Protein AF-A0A382V4A5-F1 (afdb_monomer_lite)

Sequence (174 aa):
MKKNKMKVIKFFLFTGILLASCNLYADTFKEEKKYILSVKLPLISKISVMQISTKLSNTDNEKYELNFNVKTLNLIDYISSVNGDGYVSGSINNNIYIPDIYKYDYVRKSKKKSVSLKYLNGKIIEEKFTPEFDKNKLTPILNKQKDNTIDPATLFLRLVDLSRINQCTESIKI

Secondary structure (DSSP, 8-state):
-HHHHHHHHHHHHHHHHHHHT------EEEEEEEEEEEEEETTEEEEEEEEEEEEEEEETTTEEEEEEEEEE-TTTHHHH-EEEEEEEEEEEETTEEEEEEEEEEEEETTEEEEEEEEEETTEEEEEEEESPP-GGGSPPPPGGGSBT---HHHHHHHHH-HHHHTT-------

pLDDT: mean 81.04, std 16.25, range [40.44, 98.44]

Foldseek 3Di:
DPPVVVVVVVVVVVVVVVVVPPPVDWDKDKDKDKDFDWDDDPPDPTGTFKMKIWIWMDTNQFKIKIKMWIFTDDPCCVPWTKTWIKMWMDTADPNAGDTAWIKIWIAIPNDTKIWIFGDDQQFTPDIDIVVDDPVVPDDDDDRVNRHNDDDPVSVVVCVPPVVNCVVVPDDDDD

Organism: NCBI:txid408172

Structure (mmCIF, N/CA/C/O backbone):
data_AF-A0A382V4A5-F1
#
_entry.id   AF-A0A382V4A5-F1
#
loop_
_atom_site.group_PDB
_atom_site.id
_atom_site.type_symbol
_atom_site.label_atom_id
_atom_site.label_alt_id
_atom_site.label_comp_id
_atom_site.label_asym_id
_atom_site.label_entity_id
_atom_site.label_seq_id
_atom_site.pdbx_PDB_ins_code
_atom_site.Cartn_x
_atom_site.Cartn_y
_atom_site.Cartn_z
_atom_site.occupancy
_atom_site.B_iso_or_equiv
_atom_site.auth_seq_id
_atom_site.auth_comp_id
_atom_site.auth_asym_id
_atom_site.auth_atom_id
_atom_site.pdbx_PDB_model_num
ATOM 1 N N . MET A 1 1 ? 35.331 23.358 -58.534 1.00 53.22 1 MET A N 1
ATOM 2 C CA . MET A 1 1 ? 35.207 22.471 -57.345 1.00 53.22 1 MET A CA 1
ATOM 3 C C . MET A 1 1 ? 34.547 23.076 -56.087 1.00 53.22 1 MET A C 1
ATOM 5 O O . MET A 1 1 ? 34.256 22.313 -55.176 1.00 53.22 1 MET A O 1
ATOM 9 N N . LYS A 1 2 ? 34.244 24.388 -55.983 1.00 51.50 2 LYS A N 1
ATOM 10 C CA . LYS A 1 2 ? 33.668 24.988 -54.748 1.00 51.50 2 LYS A CA 1
ATOM 11 C C . LYS A 1 2 ? 32.147 24.799 -54.542 1.00 51.50 2 LYS A C 1
ATOM 13 O O . LYS A 1 2 ? 31.703 24.741 -53.401 1.00 51.50 2 LYS A O 1
ATOM 18 N N . LYS A 1 3 ? 31.344 24.658 -55.608 1.00 49.19 3 LYS A N 1
ATOM 19 C CA . LYS A 1 3 ? 29.864 24.592 -55.512 1.00 49.19 3 LYS A CA 1
ATOM 20 C C . LYS A 1 3 ? 29.316 23.320 -54.838 1.00 49.19 3 LYS A C 1
ATOM 22 O O . LYS A 1 3 ? 28.285 23.404 -54.177 1.00 49.19 3 LYS A O 1
ATOM 27 N N . ASN A 1 4 ? 30.003 22.176 -54.942 1.00 55.16 4 ASN A N 1
ATOM 28 C CA . ASN A 1 4 ? 29.536 20.922 -54.327 1.00 55.16 4 ASN A CA 1
ATOM 29 C C . ASN A 1 4 ? 29.729 20.887 -52.804 1.00 55.16 4 ASN A C 1
ATOM 31 O O . ASN A 1 4 ? 28.840 20.412 -52.106 1.00 55.16 4 ASN A O 1
ATOM 35 N N . LYS A 1 5 ? 30.812 21.469 -52.263 1.00 53.19 5 LYS A N 1
ATOM 36 C CA . LYS A 1 5 ? 31.031 21.528 -50.803 1.00 53.19 5 LYS A CA 1
ATOM 37 C C . LYS A 1 5 ? 29.926 22.305 -50.076 1.00 53.19 5 LYS A C 1
ATOM 39 O O . LYS A 1 5 ? 29.491 21.894 -49.009 1.00 53.19 5 LYS A O 1
ATOM 44 N N . MET A 1 6 ? 29.416 23.380 -50.680 1.00 54.97 6 MET A N 1
ATOM 45 C CA . MET A 1 6 ? 28.371 24.214 -50.074 1.00 54.97 6 MET A CA 1
ATOM 46 C C . MET A 1 6 ? 26.993 23.525 -50.036 1.00 54.97 6 MET A C 1
ATOM 48 O O . MET A 1 6 ? 26.217 23.772 -49.118 1.00 54.97 6 MET A O 1
ATOM 52 N N . LYS A 1 7 ? 26.695 22.633 -50.995 1.00 52.38 7 LYS A N 1
ATOM 53 C CA . LYS A 1 7 ? 25.473 21.806 -50.978 1.00 52.38 7 LYS A CA 1
ATOM 54 C C . LYS A 1 7 ? 25.533 20.717 -49.904 1.00 52.38 7 LYS A C 1
ATOM 56 O O . LYS A 1 7 ? 24.548 20.516 -49.206 1.00 52.38 7 LYS A O 1
ATOM 61 N N . VAL A 1 8 ? 26.692 20.076 -49.736 1.00 58.69 8 VAL A N 1
ATOM 62 C CA . VAL A 1 8 ? 26.910 19.043 -48.707 1.00 58.69 8 VAL A CA 1
ATOM 63 C C . VAL A 1 8 ? 26.786 19.639 -47.301 1.00 58.69 8 VAL A C 1
ATOM 65 O O . VAL A 1 8 ? 26.076 19.090 -46.469 1.00 58.69 8 VAL A O 1
ATOM 68 N N . ILE A 1 9 ? 27.379 20.813 -47.056 1.00 59.50 9 ILE A N 1
ATOM 69 C CA . ILE A 1 9 ? 27.280 21.505 -45.758 1.00 59.50 9 ILE A CA 1
ATOM 70 C C . ILE A 1 9 ? 25.829 21.897 -45.432 1.00 59.50 9 ILE A C 1
ATOM 72 O O . ILE A 1 9 ? 25.390 21.717 -44.300 1.00 59.50 9 ILE A O 1
ATOM 76 N N . LYS A 1 10 ? 25.058 22.382 -46.418 1.00 56.03 10 LYS A N 1
ATOM 77 C CA . LYS A 1 10 ? 23.631 22.695 -46.223 1.00 56.03 10 LYS A CA 1
ATOM 78 C C . LYS A 1 10 ? 22.791 21.451 -45.920 1.00 56.03 10 LYS A C 1
ATOM 80 O O . LYS A 1 10 ? 21.892 21.535 -45.094 1.00 56.03 10 LYS A O 1
ATOM 85 N N . PHE A 1 11 ? 23.097 20.318 -46.554 1.00 59.16 11 PHE A N 1
ATOM 86 C CA . PHE A 1 11 ? 22.422 19.046 -46.290 1.00 59.16 11 PHE A CA 1
ATOM 87 C C . PHE A 1 11 ? 22.673 18.562 -44.854 1.00 59.16 11 PHE A C 1
ATOM 89 O O . PHE A 1 11 ? 21.716 18.262 -44.149 1.00 59.16 11 PHE A O 1
ATOM 96 N N . PHE A 1 12 ? 23.927 18.603 -44.386 1.00 59.91 12 PHE A N 1
ATOM 97 C CA . PHE A 1 12 ? 24.276 18.234 -43.007 1.00 59.91 12 PHE A CA 1
ATOM 98 C C . PHE A 1 12 ? 23.653 19.160 -41.951 1.00 59.91 12 PHE A C 1
ATOM 100 O O . PHE A 1 12 ? 23.213 18.683 -40.905 1.00 59.91 12 PHE A O 1
ATOM 107 N N . LEU A 1 13 ? 23.563 20.469 -42.225 1.00 58.88 13 LEU A N 1
ATOM 108 C CA . LEU A 1 13 ? 22.874 21.411 -41.334 1.00 58.88 13 LEU A CA 1
ATOM 109 C C . LEU A 1 13 ? 21.372 21.105 -41.234 1.00 58.88 13 LEU A C 1
ATOM 111 O O . LEU A 1 13 ? 20.805 21.159 -40.148 1.00 58.88 13 LEU A O 1
ATOM 115 N N . PHE A 1 14 ? 20.736 20.751 -42.354 1.00 58.00 14 PHE A N 1
ATOM 116 C CA . PHE A 1 14 ? 19.308 20.437 -42.392 1.00 58.00 14 PHE A CA 1
ATOM 117 C C . PHE A 1 14 ? 18.989 19.123 -41.658 1.00 58.00 14 PHE A C 1
ATOM 119 O O . PHE A 1 14 ? 18.031 19.062 -40.892 1.00 58.00 14 PHE A O 1
ATOM 126 N N . THR A 1 15 ? 19.833 18.095 -41.808 1.00 59.16 15 THR A N 1
ATOM 127 C CA . THR A 1 15 ? 19.691 16.826 -41.072 1.00 59.16 15 THR A CA 1
ATOM 128 C C . THR A 1 15 ? 19.977 16.972 -39.576 1.00 59.16 15 THR A C 1
ATOM 130 O O . THR A 1 15 ? 19.325 16.315 -38.771 1.00 59.16 15 THR A O 1
ATOM 133 N N . GLY A 1 16 ? 20.908 17.851 -39.183 1.00 58.38 16 GLY A N 1
ATOM 134 C CA . GLY A 1 16 ? 21.204 18.118 -37.771 1.00 58.38 16 GLY A CA 1
ATOM 135 C C . GLY A 1 16 ? 20.043 18.790 -37.029 1.00 58.38 16 GLY A C 1
ATOM 136 O O . GLY A 1 16 ? 19.767 18.444 -35.885 1.00 58.38 16 GLY A O 1
ATOM 137 N N . ILE A 1 17 ? 19.317 19.694 -37.696 1.00 59.62 17 ILE A N 1
ATOM 138 C CA . ILE A 1 17 ? 18.141 20.373 -37.126 1.00 59.62 17 ILE A CA 1
ATOM 139 C C . ILE A 1 17 ? 16.944 19.412 -37.009 1.00 59.62 17 ILE A C 1
ATOM 141 O O . ILE A 1 17 ? 16.251 19.433 -35.997 1.00 59.62 17 ILE A O 1
ATOM 145 N N . LEU A 1 18 ? 16.740 18.527 -37.994 1.00 55.19 18 LEU A N 1
ATOM 146 C CA . LEU A 1 18 ? 15.677 17.508 -37.970 1.00 55.19 18 LEU A CA 1
ATOM 147 C C . LEU A 1 18 ? 15.879 16.442 -36.879 1.00 55.19 18 LEU A C 1
ATOM 149 O O . LEU A 1 18 ? 14.905 15.966 -36.300 1.00 55.19 18 LEU A O 1
ATOM 153 N N . LEU A 1 19 ? 17.128 16.079 -36.573 1.00 55.19 19 LEU A N 1
ATOM 154 C CA . LEU A 1 19 ? 17.441 15.128 -35.499 1.00 55.19 19 LEU A CA 1
ATOM 155 C C . LEU A 1 19 ? 17.387 15.774 -34.105 1.00 55.19 19 LEU A C 1
ATOM 157 O O . LEU A 1 19 ? 17.028 15.103 -33.142 1.00 55.19 19 LEU A O 1
ATOM 161 N N . ALA A 1 20 ? 17.679 17.074 -33.992 1.00 54.88 20 ALA A N 1
ATOM 162 C CA . ALA A 1 20 ? 17.581 17.814 -32.732 1.00 54.88 20 ALA A CA 1
ATOM 163 C C . ALA A 1 20 ? 16.130 18.111 -32.298 1.00 54.88 20 ALA A C 1
ATOM 165 O O . ALA A 1 20 ? 15.895 18.428 -31.136 1.00 54.88 20 ALA A O 1
ATOM 166 N N . SER A 1 21 ? 15.151 18.006 -33.207 1.00 54.00 21 SER A N 1
ATOM 167 C CA . SER A 1 21 ? 13.728 18.208 -32.894 1.00 54.00 21 SER A CA 1
ATOM 168 C C . SER A 1 21 ? 13.007 16.972 -32.346 1.00 54.00 21 SER A C 1
ATOM 170 O O . SER A 1 21 ? 11.853 17.091 -31.937 1.00 54.00 21 SER A O 1
ATOM 172 N N . CYS A 1 22 ? 13.658 15.805 -32.282 1.00 49.97 22 CYS A N 1
ATOM 173 C CA . CYS A 1 22 ? 13.121 14.648 -31.563 1.00 49.97 22 CYS A CA 1
ATOM 174 C C . CYS A 1 22 ? 13.335 14.816 -30.053 1.00 49.97 22 CYS A C 1
ATOM 176 O O . CYS A 1 22 ? 14.087 14.075 -29.424 1.00 49.97 22 CYS A O 1
ATOM 178 N N . ASN A 1 23 ? 12.645 15.786 -29.454 1.00 51.31 23 ASN A N 1
ATOM 179 C CA . ASN A 1 23 ? 12.323 15.687 -28.038 1.00 51.31 23 ASN A CA 1
ATOM 180 C C . ASN A 1 23 ? 11.301 14.552 -27.920 1.00 51.31 23 ASN A C 1
ATOM 182 O O . ASN A 1 23 ? 10.108 14.763 -28.135 1.00 51.31 23 ASN A O 1
ATOM 186 N N . LEU A 1 24 ? 11.779 13.332 -27.666 1.00 57.34 24 LEU A N 1
ATOM 187 C CA . LEU A 1 24 ? 10.927 12.248 -27.190 1.00 57.34 24 LEU A CA 1
ATOM 188 C C . LEU A 1 24 ? 10.420 12.692 -25.816 1.00 57.34 24 LEU A C 1
ATOM 190 O O . LEU A 1 24 ? 11.131 12.595 -24.817 1.00 57.34 24 LEU A O 1
ATOM 194 N N . TYR A 1 25 ? 9.239 13.306 -25.788 1.00 60.78 25 TYR A N 1
ATOM 195 C CA . TYR A 1 25 ? 8.546 13.571 -24.539 1.00 60.78 25 TYR A CA 1
ATOM 196 C C . TYR A 1 25 ? 8.158 12.229 -23.941 1.00 60.78 25 TYR A C 1
ATOM 198 O O . TYR A 1 25 ? 7.614 11.379 -24.641 1.00 60.78 25 TYR A O 1
ATOM 206 N N . ALA A 1 26 ? 8.465 12.058 -22.661 1.00 61.38 26 ALA A N 1
ATOM 207 C CA . ALA A 1 26 ? 8.082 10.866 -21.938 1.00 61.38 26 ALA A CA 1
ATOM 208 C C . ALA A 1 26 ? 6.553 10.737 -21.922 1.00 61.38 26 ALA A C 1
ATOM 210 O O . ALA A 1 26 ? 5.854 11.650 -21.457 1.00 61.38 26 ALA A O 1
ATOM 211 N N . ASP A 1 27 ? 6.030 9.616 -22.416 1.00 73.31 27 ASP A N 1
ATOM 212 C CA . ASP A 1 27 ? 4.592 9.377 -22.434 1.00 73.31 27 ASP A CA 1
ATOM 213 C C . ASP A 1 27 ? 4.137 9.117 -20.998 1.00 73.31 27 ASP A C 1
ATOM 215 O O . ASP A 1 27 ? 4.515 8.136 -20.350 1.00 73.31 27 ASP A O 1
ATOM 219 N N . THR A 1 28 ? 3.333 10.042 -20.472 1.00 80.88 28 THR A N 1
ATOM 220 C CA . THR A 1 28 ? 2.785 9.936 -19.120 1.00 80.88 28 THR A CA 1
ATOM 221 C C . THR A 1 28 ? 1.341 9.459 -19.184 1.00 80.88 28 THR A C 1
ATOM 223 O O . THR A 1 28 ? 0.450 10.191 -19.615 1.00 80.88 28 THR A O 1
ATOM 226 N N . PHE A 1 29 ? 1.090 8.249 -18.695 1.00 85.94 29 PHE A N 1
ATOM 227 C CA . PHE A 1 29 ? -0.259 7.725 -18.496 1.00 85.94 29 PHE A CA 1
ATOM 228 C C . PHE A 1 29 ? -0.767 8.117 -17.108 1.00 85.94 29 PHE A C 1
ATOM 230 O O . PHE A 1 29 ? -0.009 8.063 -16.140 1.00 85.94 29 PHE A O 1
ATOM 237 N N . LYS A 1 30 ? -2.045 8.493 -16.989 1.00 91.38 30 LYS A N 1
ATOM 238 C CA . LYS A 1 30 ? -2.703 8.769 -15.704 1.00 91.38 30 LYS A CA 1
ATOM 239 C C . LYS A 1 30 ? -4.082 8.130 -15.665 1.00 91.38 30 LYS A C 1
ATOM 241 O O . LYS A 1 30 ? -4.864 8.290 -16.597 1.00 91.38 30 LYS A O 1
ATOM 246 N N . GLU A 1 31 ? -4.394 7.470 -14.560 1.00 92.00 31 GLU A N 1
ATOM 247 C CA . GLU A 1 31 ? -5.673 6.808 -14.344 1.00 92.00 31 GLU A CA 1
ATOM 248 C C . GLU A 1 31 ? -6.164 7.019 -12.912 1.00 92.00 31 GLU A C 1
ATOM 250 O O . GLU A 1 31 ? -5.459 6.738 -11.943 1.00 92.00 31 GLU A O 1
ATOM 255 N N . GLU A 1 32 ? -7.407 7.476 -12.774 1.00 95.19 32 GLU A N 1
ATOM 256 C CA . GLU A 1 32 ? -8.081 7.575 -11.483 1.00 95.19 32 GLU A CA 1
ATOM 257 C C . GLU A 1 32 ? -9.208 6.544 -11.405 1.00 95.19 32 GLU A C 1
ATOM 259 O O . GLU A 1 32 ? -10.053 6.459 -12.295 1.00 95.19 32 GLU A O 1
ATOM 264 N N . LYS A 1 33 ? -9.235 5.757 -10.326 1.00 93.88 33 LYS A N 1
ATOM 265 C CA . LYS A 1 33 ? -10.253 4.723 -10.098 1.00 93.88 33 LYS A CA 1
ATOM 266 C C . LYS A 1 33 ? -10.815 4.804 -8.688 1.00 93.88 33 LYS A C 1
ATOM 268 O O . LYS A 1 33 ? -10.165 5.259 -7.746 1.00 93.88 33 LYS A O 1
ATOM 273 N N . LYS A 1 34 ? -12.054 4.337 -8.549 1.00 94.94 34 LYS A N 1
ATOM 274 C CA . LYS A 1 34 ? -12.772 4.247 -7.279 1.00 94.94 34 LYS A CA 1
ATOM 275 C C . LYS A 1 34 ? -13.391 2.862 -7.149 1.00 94.94 34 LYS A C 1
ATOM 277 O O . LYS A 1 34 ? -14.211 2.467 -7.971 1.00 94.94 34 LYS A O 1
ATOM 282 N N . TYR A 1 35 ? -13.034 2.162 -6.084 1.00 92.19 35 TYR A N 1
ATOM 283 C CA . TYR A 1 35 ? -13.510 0.825 -5.767 1.00 92.19 35 TYR A CA 1
ATOM 284 C C . TYR A 1 35 ? -14.385 0.873 -4.521 1.00 92.19 35 TYR A C 1
ATOM 286 O O . TYR A 1 35 ? -14.050 1.537 -3.540 1.00 92.19 35 TYR A O 1
ATOM 294 N N . ILE A 1 36 ? -15.505 0.153 -4.559 1.00 90.94 36 ILE A N 1
ATOM 295 C CA . ILE A 1 36 ? -16.401 -0.025 -3.417 1.00 90.94 36 ILE A CA 1
ATOM 296 C C . ILE A 1 36 ? -16.396 -1.502 -3.052 1.00 90.94 36 ILE A C 1
ATOM 298 O O . ILE A 1 36 ? -16.909 -2.339 -3.796 1.00 90.94 36 ILE A O 1
ATOM 302 N N . LEU A 1 37 ? -15.813 -1.814 -1.899 1.00 87.94 37 LEU A N 1
ATOM 303 C CA . LEU A 1 37 ? -15.879 -3.142 -1.319 1.00 87.94 37 LEU A CA 1
ATOM 304 C C . LEU A 1 37 ? -17.197 -3.277 -0.568 1.00 87.94 37 LEU A C 1
ATOM 306 O O . LEU A 1 37 ? -17.560 -2.432 0.258 1.00 87.94 37 LEU A O 1
ATOM 310 N N . SER A 1 38 ? -17.893 -4.374 -0.828 1.00 86.62 38 SER A N 1
ATOM 311 C CA . SER A 1 38 ? -19.141 -4.684 -0.153 1.00 86.62 38 SER A CA 1
ATOM 312 C C . SER A 1 38 ? -19.170 -6.131 0.301 1.00 86.62 38 SER A C 1
ATOM 314 O O . SER A 1 38 ? -18.679 -7.018 -0.394 1.00 86.62 38 SER A O 1
ATOM 316 N N . VAL A 1 39 ? -19.817 -6.365 1.435 1.00 83.50 39 VAL A N 1
ATOM 317 C CA 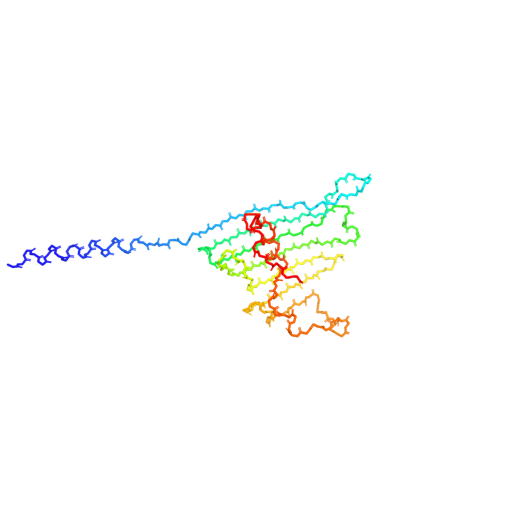. VAL A 1 39 ? -20.073 -7.698 1.973 1.00 83.50 39 VAL A CA 1
ATOM 318 C C . VAL A 1 39 ? -21.522 -8.064 1.676 1.00 83.50 39 VAL A C 1
ATOM 320 O O . VAL A 1 39 ? -22.431 -7.252 1.854 1.00 83.50 39 VAL A O 1
ATOM 323 N N . LYS A 1 40 ? -21.737 -9.291 1.200 1.00 82.06 40 LYS A N 1
ATOM 324 C CA . LYS A 1 40 ? -23.065 -9.884 1.046 1.00 82.06 40 LYS A CA 1
ATOM 325 C C . LYS A 1 40 ? -23.224 -10.958 2.113 1.00 82.06 40 LYS A C 1
ATOM 327 O O . LYS A 1 40 ? -22.455 -11.913 2.131 1.00 82.06 40 LYS A O 1
ATOM 332 N N . LEU A 1 41 ? -24.209 -10.790 2.989 1.00 78.31 41 LEU A N 1
ATOM 333 C CA . LEU A 1 41 ? -24.589 -11.808 3.965 1.00 78.31 41 LEU A CA 1
ATOM 334 C C . LEU A 1 41 ? -25.804 -12.583 3.433 1.00 78.31 41 LEU A C 1
ATOM 336 O O . LEU A 1 41 ? -26.596 -12.000 2.692 1.00 78.31 41 LEU A O 1
ATOM 340 N N . PRO A 1 42 ? -25.985 -13.870 3.784 1.00 81.31 42 PRO A N 1
ATOM 341 C CA . PRO A 1 42 ? -27.053 -14.699 3.216 1.00 81.31 42 PRO A CA 1
ATOM 342 C C . PRO A 1 42 ? -28.470 -14.119 3.360 1.00 81.31 42 PRO A C 1
ATOM 344 O O . PRO A 1 42 ? -29.305 -14.340 2.491 1.00 81.31 42 PRO A O 1
ATOM 347 N N . LEU A 1 43 ? -28.726 -13.362 4.433 1.00 81.81 43 LEU A N 1
ATOM 348 C CA . LEU A 1 43 ? -30.055 -12.853 4.802 1.00 81.81 43 LEU A CA 1
ATOM 349 C C . LEU A 1 43 ? -30.173 -11.318 4.766 1.00 81.81 43 LEU A C 1
ATOM 351 O O . LEU A 1 43 ? -31.223 -10.785 5.107 1.00 81.81 43 LEU A O 1
ATOM 355 N N . ILE A 1 44 ? -29.110 -10.593 4.397 1.00 73.75 44 ILE A N 1
ATOM 356 C CA . ILE A 1 44 ? -29.081 -9.120 4.421 1.00 73.75 44 ILE A CA 1
ATOM 357 C C . ILE A 1 44 ? -28.631 -8.603 3.053 1.00 73.75 44 ILE A C 1
ATOM 359 O O . ILE A 1 44 ? -27.835 -9.238 2.356 1.00 73.75 44 ILE A O 1
ATOM 363 N N . SER A 1 45 ? -29.147 -7.437 2.660 1.00 79.44 45 SER A N 1
ATOM 364 C CA . SER A 1 45 ? -28.725 -6.738 1.448 1.00 79.44 45 SER A CA 1
ATOM 365 C C . SER A 1 45 ? -27.213 -6.472 1.438 1.00 79.44 45 SER A C 1
ATOM 367 O O . SER A 1 45 ? -26.549 -6.446 2.471 1.00 79.44 45 SER A O 1
ATOM 369 N N . LYS A 1 46 ? -26.649 -6.300 0.237 1.00 84.81 46 LYS A N 1
ATOM 370 C CA . LYS A 1 46 ? -25.231 -5.973 0.040 1.00 84.81 46 LYS A CA 1
ATOM 371 C C . LYS A 1 46 ? -24.895 -4.683 0.795 1.00 84.81 46 LYS A C 1
ATOM 373 O O . LYS A 1 46 ? -25.473 -3.638 0.512 1.00 84.81 46 LYS A O 1
ATOM 378 N N . ILE A 1 47 ? -23.930 -4.756 1.705 1.00 83.81 47 ILE A N 1
ATOM 379 C CA . ILE A 1 47 ? -23.510 -3.624 2.533 1.00 83.81 47 ILE A CA 1
ATOM 380 C C . ILE A 1 47 ? -22.148 -3.157 2.048 1.00 83.81 47 ILE A C 1
ATOM 382 O O . ILE A 1 47 ? -21.200 -3.940 2.017 1.00 83.81 47 ILE A O 1
ATOM 386 N N . SER A 1 48 ? -22.032 -1.888 1.671 1.00 87.31 48 SER A N 1
ATOM 387 C CA . SER A 1 48 ? -20.740 -1.278 1.356 1.00 87.31 48 SER A CA 1
ATOM 388 C C . SER A 1 48 ? -19.964 -1.016 2.639 1.00 87.31 48 SER A C 1
ATOM 390 O O . SER A 1 48 ? -20.462 -0.357 3.546 1.00 87.31 48 SER A O 1
ATOM 392 N N . VAL A 1 49 ? -18.746 -1.544 2.705 1.00 87.88 49 VAL A N 1
ATOM 393 C CA . VAL A 1 49 ? -17.932 -1.553 3.927 1.00 87.88 49 VAL A CA 1
ATOM 394 C C . VAL A 1 49 ? -16.680 -0.699 3.808 1.00 87.88 49 VAL A C 1
ATOM 396 O O . VAL A 1 49 ? -16.183 -0.194 4.811 1.00 87.88 49 VAL A O 1
ATOM 399 N N . MET A 1 50 ? -16.168 -0.524 2.590 1.00 90.19 50 MET A N 1
ATOM 400 C CA . MET A 1 50 ? -14.936 0.211 2.348 1.00 90.19 50 MET A CA 1
ATOM 401 C C . MET A 1 50 ? -14.939 0.818 0.951 1.00 90.19 50 MET A C 1
ATOM 403 O O . MET A 1 50 ? -15.473 0.249 -0.000 1.00 90.19 50 MET A O 1
ATOM 407 N N . GLN A 1 51 ? -14.313 1.978 0.841 1.00 93.44 51 GLN A N 1
ATOM 408 C CA . GLN A 1 51 ? -14.015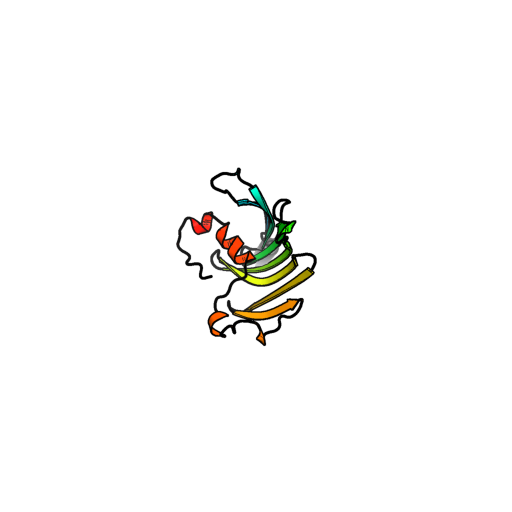 2.650 -0.405 1.00 93.44 51 GLN A CA 1
ATOM 409 C C . GLN A 1 51 ? -12.498 2.771 -0.551 1.00 93.44 51 GLN A C 1
ATOM 411 O O . GLN A 1 51 ? -11.820 3.196 0.383 1.00 93.44 51 GLN A O 1
ATOM 416 N N . ILE A 1 52 ? -11.986 2.444 -1.734 1.00 95.06 52 ILE A N 1
ATOM 417 C CA . ILE A 1 52 ? -10.587 2.655 -2.106 1.00 95.06 52 ILE A CA 1
ATOM 418 C C . ILE A 1 52 ? -10.574 3.572 -3.323 1.00 95.06 52 ILE A C 1
ATOM 420 O O . ILE A 1 52 ? -11.159 3.243 -4.352 1.00 95.06 52 ILE A O 1
ATOM 424 N N . SER A 1 53 ? -9.934 4.727 -3.212 1.00 96.56 53 SER A N 1
ATOM 425 C CA . SER A 1 53 ? -9.696 5.629 -4.340 1.00 96.56 53 SER A CA 1
ATOM 426 C C . SER A 1 53 ? -8.227 5.557 -4.725 1.00 96.56 53 SER A C 1
ATOM 428 O O . SER A 1 53 ? -7.376 5.574 -3.843 1.00 96.56 53 SER A O 1
ATOM 430 N N . THR A 1 54 ? -7.922 5.502 -6.015 1.00 96.62 54 THR A N 1
ATOM 431 C CA . THR A 1 54 ? -6.553 5.374 -6.521 1.00 96.62 54 THR A CA 1
ATOM 432 C C . THR A 1 54 ? -6.277 6.378 -7.628 1.00 96.62 54 THR A C 1
ATOM 434 O O . THR A 1 54 ? -7.156 6.639 -8.448 1.00 96.62 54 THR A O 1
ATOM 437 N N . LYS A 1 55 ? -5.046 6.882 -7.689 1.00 97.00 55 LYS A N 1
ATOM 438 C CA . LYS A 1 55 ? -4.500 7.668 -8.797 1.00 97.00 55 LYS A CA 1
ATOM 439 C C . LYS A 1 55 ? -3.177 7.042 -9.224 1.00 97.00 55 LYS A C 1
ATOM 441 O O . LYS A 1 55 ? -2.185 7.182 -8.509 1.00 97.00 55 LYS A O 1
ATOM 446 N N . LEU A 1 56 ? -3.204 6.312 -10.332 1.00 95.19 56 LEU A N 1
ATOM 447 C CA . LEU A 1 56 ? -2.050 5.672 -10.949 1.00 95.19 56 LEU A CA 1
ATOM 448 C C . LEU A 1 56 ? -1.459 6.613 -11.996 1.00 95.19 56 LEU A C 1
ATOM 450 O O . LEU A 1 56 ? -2.193 7.191 -12.797 1.00 95.19 56 LEU A O 1
ATOM 454 N N . SER A 1 57 ? -0.142 6.732 -12.022 1.00 94.75 57 SER A N 1
ATOM 455 C CA . SER A 1 57 ? 0.587 7.358 -13.114 1.00 94.75 57 SER A CA 1
ATOM 456 C C . SER A 1 57 ? 1.751 6.488 -13.545 1.00 94.75 57 SER A C 1
ATOM 458 O O . SER A 1 57 ? 2.494 6.017 -12.687 1.00 94.75 57 SER A O 1
ATOM 460 N N . ASN A 1 58 ? 1.934 6.328 -14.854 1.00 91.56 58 ASN A N 1
ATOM 461 C CA . ASN A 1 58 ? 3.113 5.679 -15.416 1.00 91.56 58 ASN A CA 1
ATOM 462 C C . ASN A 1 58 ? 3.910 6.687 -16.236 1.00 91.56 58 ASN A C 1
ATOM 464 O O . ASN A 1 58 ? 3.318 7.489 -16.958 1.00 91.56 58 ASN A O 1
ATOM 468 N N . THR A 1 59 ? 5.231 6.580 -16.178 1.00 88.44 59 THR A N 1
ATOM 469 C CA . THR A 1 59 ? 6.152 7.322 -17.043 1.00 88.44 59 THR A CA 1
ATOM 470 C C . THR A 1 59 ? 6.874 6.315 -17.925 1.00 88.44 59 THR A C 1
ATOM 472 O O . THR A 1 59 ? 7.494 5.385 -17.401 1.00 88.44 59 THR A O 1
ATOM 475 N N . ASP A 1 60 ? 6.733 6.459 -19.244 1.00 83.50 60 ASP A N 1
ATOM 476 C CA . ASP A 1 60 ? 7.379 5.626 -20.274 1.00 83.50 60 ASP A CA 1
ATOM 477 C C . ASP A 1 60 ? 7.097 4.121 -20.170 1.00 83.50 60 ASP A C 1
ATOM 479 O O . ASP A 1 60 ? 7.814 3.300 -20.730 1.00 83.50 60 ASP A O 1
ATOM 483 N N . ASN A 1 61 ? 6.047 3.729 -19.441 1.00 81.69 61 ASN A N 1
ATOM 484 C CA . ASN A 1 61 ? 5.785 2.335 -19.064 1.00 81.69 61 ASN A CA 1
ATOM 485 C C . ASN A 1 61 ? 6.959 1.642 -18.345 1.00 81.69 61 ASN A C 1
ATOM 487 O O . ASN A 1 61 ? 6.985 0.416 -18.282 1.00 81.69 61 ASN A O 1
ATOM 491 N N . GLU A 1 62 ? 7.890 2.406 -17.772 1.00 90.94 62 GLU A N 1
ATOM 492 C CA . GLU A 1 62 ? 9.036 1.890 -17.014 1.00 90.94 62 GLU A CA 1
ATOM 493 C C . GLU A 1 62 ? 8.892 2.137 -15.518 1.00 90.94 62 GLU A C 1
ATOM 495 O O . GLU A 1 62 ? 9.387 1.362 -14.702 1.00 90.94 62 GLU A O 1
ATOM 500 N N . LYS A 1 63 ? 8.224 3.228 -15.140 1.00 94.88 63 LYS A N 1
ATOM 501 C CA . LYS A 1 63 ? 8.008 3.612 -13.745 1.00 94.88 63 LYS A CA 1
ATOM 502 C C . LYS A 1 63 ? 6.537 3.824 -13.483 1.00 94.88 63 LYS A C 1
ATOM 504 O O . LYS A 1 63 ? 5.812 4.290 -14.362 1.00 94.88 63 LYS A O 1
ATOM 509 N N . TYR A 1 64 ? 6.122 3.521 -12.262 1.00 95.12 64 TYR A N 1
ATOM 510 C CA . TYR A 1 64 ? 4.778 3.815 -11.799 1.00 95.12 64 TYR A CA 1
ATOM 511 C C . TYR A 1 64 ? 4.796 4.507 -10.446 1.00 95.12 64 TYR A C 1
ATOM 513 O O . TYR A 1 64 ? 5.660 4.267 -9.601 1.00 95.12 64 TYR A O 1
ATOM 521 N N . GLU A 1 65 ? 3.775 5.323 -10.242 1.00 97.31 65 GLU A N 1
ATOM 522 C CA . GLU A 1 65 ? 3.387 5.840 -8.943 1.00 97.31 65 GLU A CA 1
ATOM 523 C C . GLU A 1 65 ? 1.895 5.614 -8.751 1.00 97.31 65 GLU A C 1
ATOM 525 O O . GLU A 1 65 ? 1.092 5.849 -9.652 1.00 97.31 65 GLU A O 1
ATOM 530 N N . LEU A 1 66 ? 1.509 5.189 -7.559 1.00 97.31 66 LEU A N 1
ATOM 531 C CA . LEU A 1 66 ? 0.122 5.051 -7.165 1.00 97.31 66 LEU A CA 1
ATOM 532 C C . LEU A 1 66 ? -0.085 5.770 -5.841 1.00 97.31 66 LEU A C 1
ATOM 534 O O . LEU A 1 66 ? 0.423 5.351 -4.804 1.00 97.31 66 LEU A O 1
ATOM 538 N N . ASN A 1 67 ? -0.922 6.799 -5.874 1.00 98.25 67 ASN A N 1
ATOM 539 C CA . ASN A 1 67 ? -1.511 7.367 -4.671 1.00 98.25 67 ASN A CA 1
ATOM 540 C C . ASN A 1 67 ? -2.839 6.666 -4.400 1.00 98.25 67 ASN A C 1
ATOM 542 O O . ASN A 1 67 ? -3.634 6.467 -5.321 1.00 98.25 67 ASN A O 1
ATOM 546 N N . PHE A 1 68 ? -3.109 6.309 -3.150 1.00 97.56 68 PHE A N 1
ATOM 547 C CA . PHE A 1 68 ? -4.357 5.660 -2.773 1.00 97.56 68 PHE A CA 1
ATOM 548 C C . PHE A 1 68 ? -4.914 6.197 -1.458 1.00 97.56 68 PHE A C 1
ATOM 550 O O . PHE A 1 68 ? -4.179 6.590 -0.561 1.00 97.56 68 PHE A O 1
ATOM 557 N N . ASN A 1 69 ? -6.237 6.189 -1.341 1.00 97.56 69 ASN A N 1
ATOM 558 C CA . ASN A 1 69 ? -6.968 6.554 -0.137 1.00 97.56 69 ASN A CA 1
ATOM 559 C C . ASN A 1 69 ? -7.934 5.421 0.211 1.00 97.56 69 ASN A C 1
ATOM 561 O O . ASN A 1 69 ? -8.719 4.990 -0.634 1.00 97.56 69 ASN A O 1
ATOM 565 N N . VAL A 1 70 ? -7.881 4.949 1.452 1.00 94.94 70 VAL A N 1
ATOM 566 C CA . VAL A 1 70 ? -8.771 3.920 1.992 1.00 94.94 70 VAL A CA 1
ATOM 567 C C . VAL A 1 70 ? -9.693 4.573 3.005 1.00 94.94 70 VAL A C 1
ATOM 569 O O . VAL A 1 70 ? -9.225 5.248 3.922 1.00 94.94 70 VAL A O 1
ATOM 572 N N . LYS A 1 71 ? -10.998 4.353 2.855 1.00 92.56 71 LYS A N 1
ATOM 573 C CA . LYS A 1 71 ? -12.029 4.833 3.776 1.00 92.56 71 LYS A CA 1
ATOM 574 C C . LYS A 1 71 ? -12.961 3.702 4.174 1.00 92.56 71 LYS A C 1
ATOM 576 O O . LYS A 1 71 ? -13.507 3.023 3.306 1.00 92.56 71 LYS A O 1
ATOM 581 N N . THR A 1 72 ? -13.164 3.515 5.470 1.00 89.06 72 THR A N 1
ATOM 582 C CA . THR A 1 72 ? -14.225 2.635 5.979 1.00 89.06 72 THR A CA 1
ATOM 583 C C . THR A 1 72 ? -15.571 3.356 5.871 1.00 89.06 72 THR A C 1
ATOM 585 O O . THR A 1 72 ? -15.621 4.584 5.899 1.00 89.06 72 THR A O 1
ATOM 588 N N . LEU A 1 73 ? -16.650 2.602 5.642 1.00 86.19 73 LEU A N 1
ATOM 589 C CA . LEU A 1 73 ? -18.008 3.136 5.515 1.00 86.19 73 LEU A CA 1
ATOM 590 C C . LEU A 1 73 ? -18.875 2.741 6.728 1.00 86.19 73 LEU A C 1
ATOM 592 O O . LEU A 1 73 ? -18.697 1.668 7.315 1.00 86.19 73 LEU A O 1
ATOM 596 N N . ASN A 1 74 ? -19.844 3.611 7.038 1.00 66.50 74 ASN A N 1
ATOM 597 C CA . ASN A 1 74 ? -20.603 3.784 8.291 1.00 66.50 74 ASN A CA 1
ATOM 598 C C . ASN A 1 74 ? -21.119 2.548 9.064 1.00 66.50 74 ASN A C 1
ATOM 600 O O . ASN A 1 74 ? -21.487 2.706 10.224 1.00 66.50 74 ASN A O 1
ATOM 604 N N . LEU A 1 75 ? -21.169 1.332 8.508 1.00 59.94 75 LEU A N 1
ATOM 605 C CA . LEU A 1 75 ? -21.605 0.150 9.275 1.00 59.94 75 LEU A CA 1
ATOM 606 C C . LEU A 1 75 ? -20.456 -0.560 10.024 1.00 59.94 75 LEU A C 1
ATOM 608 O O . LEU A 1 75 ? -20.713 -1.292 10.975 1.00 59.94 75 LEU A O 1
ATOM 612 N N . ILE A 1 76 ? -19.193 -0.338 9.629 1.00 58.88 76 ILE A N 1
ATOM 613 C CA . ILE A 1 76 ? -17.999 -0.975 10.235 1.00 58.88 76 ILE A CA 1
ATOM 614 C C . ILE A 1 76 ? -17.160 0.003 11.072 1.00 58.88 76 ILE A C 1
ATOM 616 O O . ILE A 1 76 ? -16.305 -0.422 11.860 1.00 58.88 76 ILE A O 1
ATOM 620 N N . ASP A 1 77 ? -17.437 1.305 10.982 1.00 54.00 77 ASP A N 1
ATOM 621 C CA . ASP A 1 77 ? -16.643 2.333 11.662 1.00 54.00 77 ASP A CA 1
ATOM 622 C C . ASP A 1 77 ? -16.573 2.153 13.187 1.00 54.00 77 ASP A C 1
ATOM 624 O O . ASP A 1 77 ? -15.547 2.472 13.797 1.00 54.00 77 ASP A O 1
ATOM 628 N N . TYR A 1 78 ? -17.613 1.552 13.779 1.00 55.09 78 TYR A N 1
ATOM 629 C CA . TYR A 1 78 ? -17.705 1.248 15.208 1.00 55.09 78 TYR A CA 1
ATOM 630 C C . TYR A 1 78 ? -16.762 0.118 15.666 1.00 55.09 78 TYR A C 1
ATOM 632 O O . TYR A 1 78 ? -16.233 0.158 16.775 1.00 55.09 78 TYR A O 1
ATOM 640 N N . ILE A 1 79 ? -16.511 -0.891 14.822 1.00 62.72 79 ILE A N 1
ATOM 641 C CA . ILE A 1 79 ? -15.779 -2.107 15.223 1.00 62.72 79 ILE A CA 1
ATOM 642 C C . ILE A 1 79 ? -14.299 -2.002 14.860 1.00 62.72 79 ILE A C 1
ATOM 644 O O . ILE A 1 79 ? -13.424 -2.359 15.659 1.00 62.72 79 ILE A O 1
ATOM 648 N N . SER A 1 80 ? -13.992 -1.532 13.649 1.00 66.94 80 SER A N 1
ATOM 649 C CA . SER A 1 80 ? -12.620 -1.486 13.145 1.00 66.94 80 SER A CA 1
ATOM 650 C C . SER A 1 80 ? -12.449 -0.519 11.974 1.00 66.94 80 SER A C 1
ATOM 652 O O . SER A 1 80 ? -11.937 -0.921 10.930 1.00 66.94 80 SER A O 1
ATOM 654 N N . SER A 1 81 ? -12.835 0.748 12.154 1.00 80.56 81 SER A N 1
ATOM 655 C CA . SER A 1 81 ? -12.514 1.809 11.190 1.00 80.56 81 SER A CA 1
ATOM 656 C C . SER A 1 81 ? -11.022 1.822 10.857 1.00 80.56 81 SER A C 1
ATOM 658 O O . SER A 1 81 ? -10.163 1.798 11.747 1.00 80.56 81 SER A O 1
ATOM 660 N N . VAL A 1 82 ? -10.733 1.857 9.561 1.00 87.38 82 VAL A N 1
ATOM 661 C CA . VAL A 1 82 ? -9.421 2.141 8.983 1.00 87.38 82 VAL A CA 1
ATOM 662 C C . VAL A 1 82 ? -9.617 3.207 7.916 1.00 87.38 82 VAL A C 1
ATOM 664 O O . VAL A 1 82 ? -10.346 2.999 6.946 1.00 87.38 82 VAL A O 1
ATOM 667 N N . ASN A 1 83 ? -8.975 4.352 8.119 1.00 92.62 83 ASN A N 1
ATOM 668 C CA . ASN A 1 83 ? -8.983 5.466 7.180 1.00 92.62 83 ASN A CA 1
ATOM 669 C C . ASN A 1 83 ? -7.548 5.930 6.978 1.00 92.62 83 ASN A C 1
ATOM 671 O O . ASN A 1 83 ? -6.860 6.168 7.968 1.00 92.62 83 ASN A O 1
ATOM 675 N N . GLY A 1 84 ? -7.084 6.053 5.743 1.00 95.69 84 GLY A N 1
ATOM 676 C CA . GLY A 1 84 ? -5.700 6.436 5.509 1.00 95.69 84 GLY A CA 1
ATOM 677 C C . GLY A 1 84 ? -5.373 6.720 4.062 1.00 95.69 84 GLY A C 1
ATOM 678 O O . GLY A 1 84 ? -6.125 6.358 3.157 1.00 95.69 84 GLY A O 1
ATOM 679 N N . ASP A 1 85 ? -4.215 7.326 3.882 1.00 98.00 85 ASP A N 1
ATOM 680 C CA . ASP A 1 85 ? -3.637 7.698 2.606 1.00 98.00 85 ASP A CA 1
ATOM 681 C C . ASP A 1 85 ? -2.314 6.965 2.446 1.00 98.00 85 ASP A C 1
ATOM 683 O O . ASP A 1 85 ? -1.561 6.761 3.402 1.00 98.00 85 ASP A O 1
ATOM 687 N N . GLY A 1 86 ? -2.034 6.529 1.232 1.00 98.12 86 GLY A N 1
ATOM 688 C CA . GLY A 1 86 ? -0.808 5.831 0.932 1.00 98.12 86 GLY A CA 1
ATOM 689 C C . GLY A 1 86 ? -0.292 6.133 -0.454 1.00 98.12 86 GLY A C 1
ATOM 690 O O . GLY A 1 86 ? -0.967 6.711 -1.307 1.00 98.12 86 GLY A O 1
ATOM 691 N N . TYR A 1 87 ? 0.956 5.745 -0.633 1.00 98.38 87 TYR A N 1
ATOM 692 C CA . TYR A 1 87 ? 1.739 5.977 -1.824 1.00 98.38 87 TYR A CA 1
ATOM 693 C C . TYR A 1 87 ? 2.611 4.755 -2.061 1.00 98.38 87 TYR A C 1
ATOM 695 O O . TYR A 1 87 ? 3.253 4.251 -1.135 1.00 98.38 87 TYR A O 1
ATOM 703 N N . VAL A 1 88 ? 2.657 4.300 -3.302 1.00 97.81 88 VAL A N 1
ATOM 704 C CA . VAL A 1 88 ? 3.643 3.328 -3.753 1.00 97.81 88 VAL A CA 1
ATOM 705 C C . VAL A 1 88 ? 4.274 3.813 -5.043 1.00 97.81 88 VAL A C 1
ATOM 707 O O . VAL A 1 88 ? 3.597 4.390 -5.892 1.00 97.81 88 VAL A O 1
ATOM 710 N N . SER A 1 89 ? 5.571 3.586 -5.183 1.00 97.38 89 SER A N 1
ATOM 711 C CA . SER A 1 89 ? 6.280 3.783 -6.438 1.00 97.38 89 SER A CA 1
ATOM 712 C C . SER A 1 89 ? 7.229 2.640 -6.710 1.00 97.38 89 SER A C 1
ATOM 714 O O . SER A 1 89 ? 7.654 1.923 -5.797 1.00 97.38 89 SER A O 1
ATOM 716 N N . GLY A 1 90 ? 7.536 2.466 -7.986 1.00 96.06 90 GLY A N 1
ATOM 717 C CA . GLY A 1 90 ? 8.450 1.436 -8.423 1.00 96.06 90 GLY A CA 1
ATOM 718 C C . GLY A 1 90 ? 8.607 1.390 -9.930 1.00 96.06 90 GLY A C 1
ATOM 719 O O . GLY A 1 90 ? 8.315 2.355 -10.645 1.00 96.06 90 GLY A O 1
ATOM 720 N N . SER A 1 91 ? 9.048 0.234 -10.405 1.00 94.69 91 SER A N 1
ATOM 721 C CA . SER A 1 91 ? 9.281 -0.037 -11.817 1.00 94.69 91 SER A CA 1
ATOM 722 C C . SER A 1 91 ? 8.204 -0.935 -12.415 1.00 94.69 91 SER A C 1
ATOM 724 O O . SER A 1 91 ? 7.495 -1.665 -11.721 1.00 94.69 91 SER A O 1
ATOM 726 N N . ILE A 1 92 ? 8.073 -0.874 -13.731 1.00 91.31 92 ILE A N 1
ATOM 727 C CA . ILE A 1 92 ? 7.272 -1.787 -14.529 1.00 91.31 92 ILE A CA 1
ATOM 728 C C . ILE A 1 92 ? 8.252 -2.571 -15.398 1.00 91.31 92 ILE A C 1
ATOM 730 O O . ILE A 1 92 ? 9.010 -1.990 -16.168 1.00 91.31 92 ILE A O 1
ATOM 734 N N . ASN A 1 93 ? 8.242 -3.895 -15.284 1.00 87.94 93 ASN A N 1
ATOM 735 C CA . ASN A 1 93 ? 9.048 -4.774 -16.127 1.00 87.94 93 ASN A CA 1
ATOM 736 C C . ASN A 1 93 ? 8.146 -5.854 -16.717 1.00 87.94 93 ASN A C 1
ATOM 738 O O . ASN A 1 93 ? 7.460 -6.536 -15.964 1.00 87.94 93 ASN A O 1
ATOM 742 N N . ASN A 1 94 ? 8.120 -5.999 -18.044 1.00 84.25 94 ASN A N 1
ATOM 743 C CA . ASN A 1 94 ? 7.253 -6.954 -18.743 1.00 84.25 94 ASN A CA 1
ATOM 744 C C . ASN A 1 94 ? 5.783 -6.868 -18.299 1.00 84.25 94 ASN A C 1
ATOM 746 O O . ASN A 1 94 ? 5.142 -7.889 -18.075 1.00 84.25 94 ASN A O 1
ATOM 750 N N . ASN A 1 95 ? 5.249 -5.652 -18.136 1.00 80.12 95 ASN A N 1
ATOM 751 C CA . ASN A 1 95 ? 3.903 -5.427 -17.595 1.00 80.12 95 ASN A CA 1
ATOM 752 C C . ASN A 1 95 ? 3.702 -5.985 -16.170 1.00 80.12 95 ASN A C 1
ATOM 754 O O . ASN A 1 95 ? 2.588 -6.318 -15.773 1.00 80.12 95 ASN A O 1
ATOM 758 N N . ILE A 1 96 ? 4.754 -6.037 -15.358 1.00 85.00 96 ILE A N 1
ATOM 759 C CA . ILE A 1 96 ? 4.679 -6.411 -13.946 1.00 85.00 96 ILE A CA 1
ATOM 760 C C . ILE A 1 96 ? 5.123 -5.218 -13.108 1.00 85.00 96 ILE A C 1
ATOM 762 O O . ILE A 1 96 ? 6.236 -4.723 -13.262 1.00 85.00 96 ILE A O 1
ATOM 766 N N . TYR A 1 97 ? 4.252 -4.766 -12.205 1.00 90.44 97 TYR A N 1
ATOM 767 C CA . TYR A 1 97 ? 4.558 -3.697 -11.254 1.00 90.44 97 TYR A CA 1
ATOM 768 C C . TYR A 1 97 ? 5.449 -4.223 -10.131 1.00 90.44 97 TYR A C 1
ATOM 770 O O . TYR A 1 97 ? 5.030 -5.117 -9.396 1.00 90.44 97 TYR A O 1
ATOM 778 N N . ILE A 1 98 ? 6.654 -3.688 -9.979 1.00 92.62 98 ILE A N 1
ATOM 779 C CA . ILE A 1 98 ? 7.642 -4.088 -8.974 1.00 92.62 98 ILE A CA 1
ATOM 780 C C . ILE A 1 98 ? 7.869 -2.899 -8.034 1.00 92.62 98 ILE A C 1
ATOM 782 O O . ILE A 1 98 ? 8.341 -1.863 -8.502 1.00 92.62 98 ILE A O 1
ATOM 786 N N . PRO A 1 99 ? 7.543 -3.015 -6.736 1.00 95.62 99 PRO A N 1
ATOM 787 C CA . PRO A 1 99 ? 7.627 -1.879 -5.831 1.00 95.62 99 PRO A CA 1
ATOM 788 C C . PRO A 1 99 ? 9.066 -1.579 -5.424 1.00 95.62 99 PRO A C 1
ATOM 790 O O . PRO A 1 99 ? 9.844 -2.498 -5.177 1.00 95.62 99 PRO A O 1
ATOM 793 N N . ASP A 1 100 ? 9.358 -0.290 -5.263 1.00 96.62 100 ASP A N 1
ATOM 794 C CA . ASP A 1 100 ? 10.587 0.230 -4.659 1.00 96.62 100 ASP A CA 1
ATOM 795 C C . ASP A 1 100 ? 10.293 0.856 -3.289 1.00 96.62 100 ASP A C 1
ATOM 797 O O . ASP A 1 100 ? 11.026 0.651 -2.319 1.00 96.62 100 ASP A O 1
ATOM 801 N N . ILE A 1 101 ? 9.200 1.619 -3.181 1.00 97.81 101 ILE A N 1
ATOM 802 C CA . ILE A 1 101 ? 8.809 2.333 -1.962 1.00 97.81 101 ILE A CA 1
ATOM 803 C C . ILE A 1 101 ? 7.319 2.145 -1.728 1.00 97.81 101 ILE A C 1
ATOM 805 O O . ILE A 1 101 ? 6.522 2.441 -2.606 1.00 97.81 101 ILE A O 1
ATOM 809 N N . TYR A 1 102 ? 6.943 1.763 -0.510 1.00 98.19 102 TYR A N 1
ATOM 810 C CA . TYR A 1 102 ? 5.558 1.761 -0.044 1.00 98.19 102 TYR A CA 1
ATOM 811 C C . TYR A 1 102 ? 5.433 2.603 1.222 1.00 98.19 102 TYR A C 1
ATOM 813 O O . TYR A 1 102 ? 6.243 2.473 2.143 1.00 98.19 102 TYR A O 1
ATOM 821 N N . LYS A 1 103 ? 4.406 3.450 1.286 1.00 98.44 103 LYS A N 1
ATOM 822 C CA . LYS A 1 103 ? 4.050 4.258 2.453 1.00 98.44 103 LYS A CA 1
ATOM 823 C C . LYS A 1 103 ? 2.549 4.213 2.677 1.00 98.44 103 LYS A C 1
ATOM 825 O O . LYS A 1 103 ? 1.776 4.341 1.731 1.00 98.44 103 LYS A O 1
ATOM 830 N N . TYR A 1 104 ? 2.140 4.078 3.931 1.00 98.38 104 TYR A N 1
ATOM 831 C CA . TYR A 1 104 ? 0.736 4.125 4.309 1.00 98.38 104 TYR A CA 1
ATOM 832 C C . TYR A 1 104 ? 0.564 4.739 5.689 1.00 98.38 104 TYR A C 1
ATOM 834 O O . TYR A 1 104 ? 0.978 4.148 6.687 1.00 98.38 104 TYR A O 1
ATOM 842 N N . ASP A 1 105 ? -0.079 5.901 5.729 1.00 98.06 105 ASP A N 1
ATOM 843 C CA . ASP A 1 105 ? -0.451 6.619 6.940 1.00 98.06 105 ASP A CA 1
ATOM 844 C C . ASP A 1 105 ? -1.948 6.443 7.175 1.00 98.06 105 ASP A C 1
ATOM 846 O O . ASP A 1 105 ? -2.775 6.748 6.318 1.00 98.06 105 ASP A O 1
ATOM 850 N N . TYR A 1 106 ? -2.323 5.924 8.342 1.00 96.00 106 TYR A N 1
ATOM 851 C CA . TYR A 1 106 ? -3.709 5.567 8.610 1.00 96.00 106 TYR A CA 1
ATOM 852 C C . TYR A 1 106 ? -4.103 5.727 10.070 1.00 96.00 106 TYR A C 1
ATOM 854 O O . TYR A 1 106 ? -3.304 5.628 10.997 1.00 96.00 106 TYR A O 1
ATOM 862 N N . VAL A 1 107 ? -5.391 5.942 10.285 1.00 93.25 107 VAL A N 1
ATOM 863 C CA . VAL A 1 107 ? -6.031 5.949 11.591 1.00 93.25 107 VAL A CA 1
ATOM 864 C C . VAL A 1 107 ? -6.827 4.664 11.728 1.00 93.25 107 VAL A C 1
ATOM 866 O O . VAL A 1 107 ? -7.716 4.384 10.925 1.00 93.25 107 VAL A O 1
ATOM 869 N N . ARG A 1 108 ? -6.524 3.890 12.772 1.00 88.94 108 ARG A N 1
ATOM 870 C CA . ARG A 1 108 ? -7.299 2.707 13.157 1.00 88.94 108 ARG A CA 1
ATOM 871 C C . ARG A 1 108 ? -7.752 2.838 14.600 1.00 88.94 108 ARG A C 1
ATOM 873 O O . ARG A 1 108 ? -6.903 2.953 15.483 1.00 88.94 108 ARG A O 1
ATOM 880 N N . LYS A 1 109 ? -9.067 2.792 14.854 1.00 85.06 109 LYS A N 1
ATOM 881 C CA . LYS A 1 109 ? -9.650 2.983 16.203 1.00 85.06 109 LYS A CA 1
ATOM 882 C C . LYS A 1 109 ? -9.091 4.231 16.911 1.00 85.06 109 LYS A C 1
ATOM 884 O O . LYS A 1 109 ? -8.559 4.141 18.016 1.00 85.06 109 LYS A O 1
ATOM 889 N N . SER A 1 110 ? -9.111 5.368 16.216 1.00 85.38 110 SER A N 1
ATOM 890 C CA . SER A 1 110 ? -8.591 6.664 16.694 1.00 85.38 110 SER A CA 1
ATOM 891 C C . SER A 1 110 ? -7.082 6.727 16.981 1.00 85.38 110 SER A C 1
ATOM 893 O O . SER A 1 110 ? -6.599 7.737 17.485 1.00 85.38 110 SER A O 1
ATOM 895 N N . LYS A 1 111 ? -6.306 5.690 16.640 1.00 90.50 111 LYS A N 1
ATOM 896 C CA . LYS A 1 111 ? -4.842 5.697 16.760 1.00 90.50 111 LYS A CA 1
ATOM 897 C C . LYS A 1 111 ? -4.209 5.901 15.391 1.00 90.50 111 LYS A C 1
ATOM 899 O O . LYS A 1 111 ? -4.471 5.116 14.479 1.00 90.50 111 LYS A O 1
ATOM 904 N N . LYS A 1 112 ? -3.367 6.930 15.271 1.00 94.50 112 LYS A N 1
ATOM 905 C CA . LYS A 1 112 ? -2.524 7.158 14.092 1.00 94.50 112 LYS A CA 1
ATOM 906 C C . LYS A 1 112 ? -1.458 6.073 14.008 1.00 94.50 112 LYS A C 1
ATOM 908 O O . LYS A 1 112 ? -0.866 5.701 15.023 1.00 94.50 112 LYS A O 1
ATOM 913 N N . LYS A 1 113 ? -1.246 5.568 12.804 1.00 95.94 113 LYS A N 1
ATOM 914 C CA . LYS A 1 113 ? -0.268 4.548 12.476 1.00 95.94 113 LYS A CA 1
ATOM 915 C C . LYS A 1 113 ? 0.369 4.867 11.135 1.00 95.94 113 LYS A C 1
ATOM 917 O O . LYS A 1 113 ? -0.284 5.457 10.280 1.00 95.94 113 LYS A O 1
ATOM 922 N N . SER A 1 114 ? 1.604 4.433 10.949 1.00 97.12 114 SER A N 1
ATOM 923 C CA . SER A 1 114 ? 2.276 4.509 9.659 1.00 97.12 114 SER A CA 1
ATOM 924 C C . SER A 1 114 ? 3.078 3.251 9.378 1.00 97.12 114 SER A C 1
ATOM 926 O O . SER A 1 114 ? 3.555 2.577 10.297 1.00 97.12 114 SER A O 1
ATOM 928 N N . VAL A 1 115 ? 3.205 2.932 8.096 1.00 96.94 115 VAL A N 1
ATOM 929 C CA . VAL A 1 115 ? 4.102 1.902 7.578 1.00 96.94 115 VAL A CA 1
ATOM 930 C C . VAL A 1 115 ? 4.901 2.511 6.439 1.00 96.94 115 VAL A C 1
ATOM 932 O O . VAL A 1 115 ? 4.317 3.123 5.549 1.00 96.94 115 VAL A O 1
ATOM 935 N N . SER A 1 116 ? 6.216 2.321 6.445 1.00 97.62 116 SER A N 1
ATOM 936 C CA . SER A 1 116 ? 7.084 2.610 5.306 1.00 97.62 116 SER A CA 1
ATOM 937 C C . SER A 1 116 ? 7.975 1.407 5.042 1.00 97.62 116 SER A C 1
ATOM 939 O O . SER A 1 116 ? 8.663 0.937 5.947 1.00 97.62 116 SER A O 1
ATOM 941 N N . LEU A 1 117 ? 7.982 0.943 3.798 1.00 96.44 117 LEU A N 1
ATOM 942 C CA . LEU A 1 117 ? 8.809 -0.163 3.329 1.00 96.44 117 LEU A CA 1
ATOM 943 C C . LEU A 1 117 ? 9.666 0.323 2.161 1.00 96.44 117 LEU A C 1
ATOM 945 O O . LEU A 1 117 ? 9.180 1.082 1.316 1.00 96.44 117 LEU A O 1
ATOM 949 N N . LYS A 1 118 ? 10.924 -0.114 2.114 1.00 96.75 118 LYS A N 1
ATOM 950 C CA . LYS A 1 118 ? 11.767 0.005 0.920 1.00 96.75 118 LYS A CA 1
ATOM 951 C C . LYS A 1 118 ? 12.172 -1.366 0.429 1.00 96.75 118 LYS A C 1
ATOM 953 O O . LYS A 1 118 ? 12.542 -2.231 1.226 1.00 96.75 118 LYS A O 1
ATOM 958 N N . TYR A 1 119 ? 12.159 -1.507 -0.882 1.00 94.81 119 TYR A N 1
ATOM 959 C CA . TYR A 1 119 ? 12.476 -2.730 -1.580 1.00 94.81 119 TYR A CA 1
ATOM 960 C C . TYR A 1 119 ? 13.747 -2.552 -2.406 1.00 94.81 119 TYR A C 1
ATOM 962 O O . TYR A 1 119 ? 14.048 -1.470 -2.903 1.00 94.81 119 TYR A O 1
ATOM 970 N N . LEU A 1 120 ? 14.502 -3.637 -2.540 1.00 92.00 120 LEU A N 1
ATOM 971 C CA . LEU A 1 120 ? 15.593 -3.763 -3.494 1.00 92.00 120 LEU A CA 1
ATOM 972 C C . LEU A 1 120 ? 15.602 -5.198 -4.005 1.00 92.00 120 LEU A C 1
ATOM 974 O O . LEU A 1 120 ? 15.681 -6.137 -3.211 1.00 92.00 120 LEU A O 1
ATOM 978 N N . ASN A 1 121 ? 15.513 -5.376 -5.323 1.00 87.31 121 ASN A N 1
ATOM 979 C CA . ASN A 1 121 ? 15.515 -6.693 -5.969 1.00 87.31 121 ASN A CA 1
ATOM 980 C C . ASN A 1 121 ? 14.470 -7.660 -5.372 1.00 87.31 121 ASN A C 1
ATOM 982 O O . ASN A 1 121 ? 14.771 -8.819 -5.092 1.00 87.31 121 ASN A O 1
ATOM 986 N N . GLY A 1 122 ? 13.253 -7.165 -5.116 1.00 83.44 122 GLY A N 1
ATOM 987 C CA . GLY A 1 122 ? 12.157 -7.962 -4.548 1.00 83.44 122 GLY A CA 1
A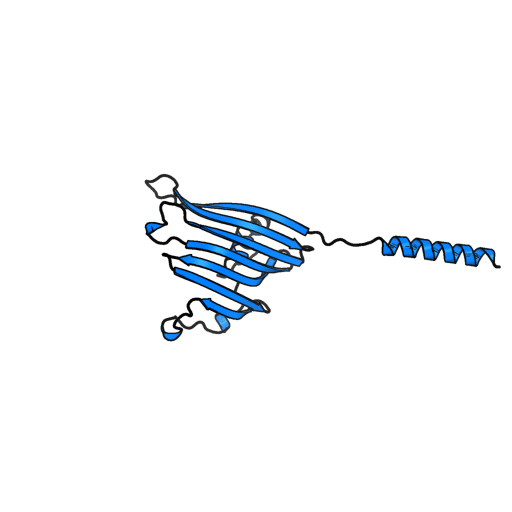TOM 988 C C . GLY A 1 122 ? 12.321 -8.327 -3.067 1.00 83.44 122 GLY A C 1
ATOM 989 O O . GLY A 1 122 ? 11.588 -9.180 -2.567 1.00 83.44 122 GLY A O 1
ATOM 990 N N . LYS A 1 123 ? 13.277 -7.715 -2.357 1.00 89.94 123 LYS A N 1
ATOM 991 C CA . LYS A 1 123 ? 13.500 -7.909 -0.919 1.00 89.94 123 LYS A CA 1
ATOM 992 C C . LYS A 1 123 ? 13.220 -6.629 -0.159 1.00 89.94 123 LYS A C 1
ATOM 994 O O . LYS A 1 123 ? 13.651 -5.561 -0.585 1.00 89.94 123 LYS A O 1
ATOM 999 N N . ILE A 1 124 ? 12.583 -6.738 1.001 1.00 91.19 124 ILE A N 1
ATOM 1000 C CA . ILE A 1 124 ? 12.448 -5.605 1.918 1.00 91.19 124 ILE A CA 1
ATOM 1001 C C . ILE A 1 124 ? 13.806 -5.336 2.580 1.00 91.19 124 ILE A C 1
ATOM 1003 O O . ILE A 1 124 ? 14.330 -6.188 3.300 1.00 91.19 124 ILE A O 1
ATOM 1007 N N . ILE A 1 125 ? 14.361 -4.147 2.346 1.00 92.88 125 ILE A N 1
ATOM 1008 C CA . ILE A 1 125 ? 15.643 -3.701 2.918 1.00 92.88 125 ILE A CA 1
ATOM 1009 C C . ILE A 1 125 ? 15.475 -2.710 4.073 1.00 92.88 125 ILE A C 1
ATOM 1011 O O . ILE A 1 125 ? 16.378 -2.563 4.892 1.00 92.88 125 ILE A O 1
ATOM 1015 N N . GLU A 1 126 ? 14.327 -2.037 4.161 1.00 93.44 126 GLU A N 1
ATOM 1016 C CA . GLU A 1 126 ? 14.020 -1.093 5.236 1.00 93.44 126 GLU A CA 1
ATOM 1017 C C . GLU A 1 126 ? 12.543 -1.200 5.616 1.00 93.44 126 GLU A C 1
ATOM 1019 O O . GLU A 1 126 ? 11.671 -1.214 4.747 1.00 93.44 126 GLU A O 1
ATOM 1024 N N . GLU A 1 127 ? 12.273 -1.240 6.921 1.00 92.38 127 GLU A N 1
ATOM 1025 C CA . GLU A 1 127 ? 10.933 -1.324 7.498 1.00 92.38 127 GLU A CA 1
ATOM 1026 C C . GLU A 1 127 ? 10.812 -0.308 8.627 1.00 92.38 127 GLU A C 1
ATOM 1028 O O . GLU A 1 127 ? 11.598 -0.324 9.577 1.00 92.38 127 GLU A O 1
ATOM 1033 N N . LYS A 1 128 ? 9.813 0.567 8.545 1.00 95.25 128 LYS A N 1
ATOM 1034 C CA . LYS A 1 128 ? 9.492 1.534 9.593 1.00 95.25 128 LYS A CA 1
ATOM 1035 C C . LYS A 1 128 ? 8.012 1.463 9.907 1.00 95.25 128 LYS A C 1
ATOM 1037 O O . LYS A 1 128 ? 7.174 1.559 9.014 1.00 95.25 128 LYS A O 1
ATOM 1042 N N . PHE A 1 129 ? 7.709 1.332 11.191 1.00 94.69 129 PHE A N 1
ATOM 1043 C CA . PHE A 1 129 ? 6.352 1.261 11.707 1.00 94.69 129 PHE A CA 1
ATOM 1044 C C . PHE A 1 129 ? 6.189 2.301 12.804 1.00 94.69 129 PHE A C 1
ATOM 1046 O O . PHE A 1 129 ? 7.040 2.403 13.683 1.00 94.69 129 PHE A O 1
ATOM 1053 N N . THR A 1 130 ? 5.101 3.066 12.762 1.00 95.38 130 THR A N 1
ATOM 1054 C CA . THR A 1 130 ? 4.714 3.948 13.869 1.00 95.38 130 THR A CA 1
ATOM 1055 C C . THR A 1 130 ? 3.327 3.552 14.372 1.00 95.38 130 THR A C 1
ATOM 1057 O O . THR A 1 130 ? 2.414 3.422 13.555 1.00 95.38 130 THR A O 1
ATOM 1060 N N . PRO A 1 131 ? 3.125 3.365 15.690 1.00 92.50 131 PRO A N 1
ATOM 1061 C CA . PRO A 1 131 ? 4.183 3.197 16.690 1.00 92.50 131 PRO A CA 1
ATOM 1062 C C . PRO A 1 131 ? 5.049 1.971 16.369 1.00 92.50 131 PRO A C 1
ATOM 1064 O O . PRO A 1 131 ? 4.602 1.064 15.663 1.00 92.50 131 PRO A O 1
ATOM 1067 N N . GLU A 1 132 ? 6.271 1.942 16.894 1.00 91.56 132 GLU A N 1
ATOM 1068 C CA . GLU A 1 132 ? 7.118 0.760 16.761 1.00 91.56 132 GLU A CA 1
ATOM 1069 C C . GLU A 1 132 ? 6.456 -0.444 17.439 1.00 91.56 132 GLU A C 1
ATOM 1071 O O . GLU A 1 132 ? 5.825 -0.335 18.497 1.00 91.56 132 GLU A O 1
ATOM 1076 N N . PHE A 1 133 ? 6.576 -1.608 16.807 1.00 86.00 133 PHE A N 1
ATOM 1077 C CA . PHE A 1 133 ? 6.088 -2.847 17.386 1.00 86.00 133 PHE A CA 1
ATOM 1078 C C . PHE A 1 133 ? 7.115 -3.433 18.347 1.00 86.00 133 PHE A C 1
ATOM 1080 O O . PHE A 1 133 ? 8.311 -3.473 18.058 1.00 86.00 133 PHE A O 1
ATOM 1087 N N . ASP A 1 134 ? 6.62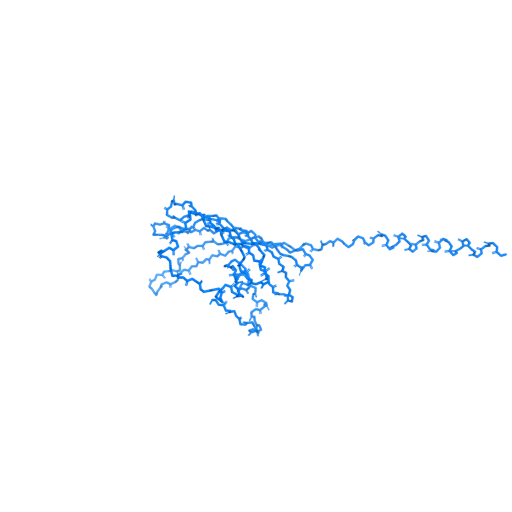3 -3.981 19.454 1.00 86.81 134 ASP A N 1
ATOM 1088 C CA . ASP A 1 134 ? 7.423 -4.829 20.326 1.00 86.81 134 ASP A CA 1
ATOM 1089 C C . ASP A 1 134 ? 7.726 -6.149 19.604 1.00 86.81 134 ASP A C 1
ATOM 1091 O O . ASP A 1 134 ? 6.886 -7.050 19.546 1.00 86.81 134 ASP A O 1
ATOM 1095 N N . LYS A 1 135 ? 8.929 -6.245 19.026 1.00 84.12 135 LYS A N 1
ATOM 1096 C CA . LYS A 1 135 ? 9.378 -7.406 18.243 1.00 84.12 135 LYS A CA 1
ATOM 1097 C C . LYS A 1 135 ? 9.331 -8.710 19.041 1.00 84.12 135 LYS A C 1
ATOM 1099 O O . LYS A 1 135 ? 9.153 -9.760 18.437 1.00 84.12 135 LYS A O 1
ATOM 1104 N N . ASN A 1 136 ? 9.417 -8.652 20.372 1.00 87.56 136 ASN A N 1
ATOM 1105 C CA . ASN A 1 136 ? 9.366 -9.839 21.229 1.00 87.56 136 ASN A CA 1
ATOM 1106 C C . ASN A 1 136 ? 7.954 -10.436 21.334 1.00 87.56 136 ASN A C 1
ATOM 1108 O O . ASN A 1 136 ? 7.800 -11.589 21.722 1.00 87.56 136 ASN A O 1
ATOM 1112 N N . LYS A 1 137 ? 6.918 -9.658 20.996 1.00 90.38 137 LYS A N 1
ATOM 1113 C CA . LYS A 1 137 ? 5.514 -10.102 20.975 1.00 90.38 137 LYS A CA 1
ATOM 1114 C C . LYS A 1 137 ? 5.052 -10.561 19.593 1.00 90.38 137 LYS A C 1
ATOM 1116 O O . LYS A 1 137 ? 3.894 -10.946 19.439 1.00 90.38 137 LYS A O 1
ATOM 1121 N N . LEU A 1 138 ? 5.915 -10.466 18.585 1.00 85.44 138 LEU A N 1
ATOM 1122 C CA . LEU A 1 138 ? 5.602 -10.835 17.213 1.00 85.44 138 LEU A CA 1
ATOM 1123 C C . LEU A 1 138 ? 6.230 -12.180 16.867 1.00 85.44 138 LEU A C 1
ATOM 1125 O O . LEU A 1 138 ? 7.326 -12.507 17.316 1.00 85.44 138 LEU A O 1
ATOM 1129 N N . THR A 1 139 ? 5.549 -12.939 16.011 1.00 86.94 139 THR A N 1
ATOM 1130 C CA . THR A 1 139 ? 6.134 -14.132 15.402 1.00 86.94 139 THR A CA 1
ATOM 1131 C C . THR A 1 139 ? 7.368 -13.726 14.589 1.00 86.94 139 THR A C 1
ATOM 1133 O O .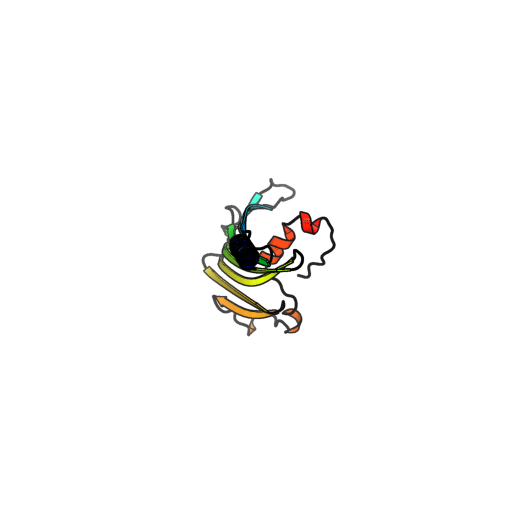 THR A 1 139 ? 7.246 -12.864 13.711 1.00 86.94 139 THR A O 1
ATOM 1136 N N . PRO A 1 140 ? 8.549 -14.320 14.841 1.00 83.19 140 PRO A N 1
ATOM 1137 C CA . PRO A 1 140 ? 9.749 -14.013 14.075 1.00 83.19 140 PRO A CA 1
ATOM 1138 C C . PRO A 1 140 ? 9.563 -14.327 12.587 1.00 83.19 140 PRO A C 1
ATOM 1140 O O . PRO A 1 140 ? 9.102 -15.410 12.228 1.00 83.19 140 PRO A O 1
ATOM 1143 N N . ILE A 1 141 ? 9.961 -13.394 11.721 1.00 80.81 141 ILE A N 1
ATOM 1144 C CA . ILE A 1 141 ? 9.996 -13.594 10.267 1.00 80.81 141 ILE A CA 1
ATOM 1145 C C . ILE A 1 141 ? 11.415 -14.007 9.882 1.00 80.81 141 ILE A C 1
ATOM 1147 O O . ILE A 1 141 ? 12.370 -13.267 10.124 1.00 80.81 141 ILE A O 1
ATOM 1151 N N . LEU A 1 142 ? 11.564 -15.183 9.273 1.00 83.50 142 LEU A N 1
ATOM 1152 C CA . LEU A 1 142 ? 12.852 -15.652 8.764 1.00 83.50 142 LEU A CA 1
ATOM 1153 C C . LEU A 1 142 ? 13.270 -14.808 7.554 1.00 83.50 142 LEU A C 1
ATOM 1155 O O . LEU A 1 142 ? 12.432 -14.467 6.725 1.00 83.50 142 LEU A O 1
ATOM 1159 N N . ASN A 1 143 ? 14.569 -14.546 7.379 1.00 82.00 143 ASN A N 1
ATOM 1160 C CA . ASN A 1 143 ? 15.068 -13.745 6.247 1.00 82.00 143 ASN A CA 1
ATOM 1161 C C . ASN A 1 143 ? 14.592 -14.272 4.882 1.00 82.00 143 ASN A C 1
ATOM 1163 O O . ASN A 1 143 ? 14.216 -13.483 4.024 1.00 82.00 143 ASN A O 1
ATOM 1167 N N . LYS A 1 144 ? 14.498 -15.599 4.714 1.00 83.81 144 LYS A N 1
ATOM 1168 C CA . LYS A 1 144 ? 13.966 -16.230 3.492 1.00 83.81 144 LYS A CA 1
ATOM 1169 C C . LYS A 1 144 ? 12.515 -15.848 3.166 1.00 83.81 144 LYS A C 1
ATOM 1171 O O . LYS A 1 144 ? 12.105 -15.963 2.023 1.00 83.81 144 LYS A O 1
ATOM 1176 N N . GLN A 1 145 ? 11.728 -15.440 4.163 1.00 82.50 145 GLN A N 1
ATOM 1177 C CA . GLN A 1 145 ? 10.336 -15.012 3.990 1.00 82.50 145 GLN A CA 1
ATOM 1178 C C . GLN A 1 145 ? 10.230 -13.536 3.583 1.00 82.50 145 GLN A C 1
ATOM 1180 O O . GLN A 1 145 ? 9.144 -13.083 3.248 1.00 82.50 145 GLN A O 1
ATOM 1185 N N . LYS A 1 146 ? 11.340 -12.784 3.618 1.00 80.38 146 LYS A N 1
ATOM 1186 C CA . LYS A 1 146 ? 11.409 -11.407 3.107 1.00 80.38 146 LYS A CA 1
ATOM 1187 C C . LYS A 1 146 ? 11.753 -11.347 1.618 1.00 80.38 146 LYS A C 1
ATOM 1189 O O . LYS A 1 146 ? 11.655 -10.279 1.012 1.00 80.38 146 LYS A O 1
ATOM 1194 N N . ASP A 1 147 ? 12.143 -12.481 1.043 1.00 83.88 147 ASP A N 1
ATOM 1195 C CA . ASP A 1 147 ? 12.481 -12.610 -0.366 1.00 83.88 147 ASP A CA 1
ATOM 1196 C C . ASP A 1 147 ? 11.216 -12.712 -1.225 1.00 83.88 147 ASP A C 1
ATOM 1198 O O . ASP A 1 147 ? 10.267 -13.407 -0.864 1.00 83.88 147 ASP A O 1
ATOM 1202 N N . ASN A 1 148 ? 11.231 -12.049 -2.384 1.00 83.56 148 ASN A N 1
ATOM 1203 C CA . ASN A 1 148 ? 10.112 -11.982 -3.331 1.00 83.56 148 ASN A CA 1
ATOM 1204 C C . ASN A 1 148 ? 8.810 -11.468 -2.699 1.00 83.56 148 ASN A C 1
ATOM 1206 O O . ASN A 1 148 ? 7.721 -11.947 -3.016 1.00 83.56 148 ASN A O 1
ATOM 1210 N N . THR A 1 149 ? 8.930 -10.497 -1.797 1.00 86.94 149 THR A N 1
ATOM 1211 C CA . THR A 1 149 ? 7.783 -9.863 -1.147 1.00 86.94 149 THR A CA 1
ATOM 1212 C C . THR A 1 149 ? 7.255 -8.705 -1.986 1.00 86.94 149 THR A C 1
ATOM 1214 O O . THR A 1 149 ? 7.990 -8.055 -2.729 1.00 86.94 149 THR A O 1
ATOM 1217 N N . ILE A 1 150 ? 5.959 -8.439 -1.855 1.00 90.62 150 ILE A N 1
ATOM 1218 C CA . ILE A 1 150 ? 5.260 -7.346 -2.531 1.00 90.62 150 ILE A CA 1
ATOM 1219 C C . ILE A 1 150 ? 4.405 -6.599 -1.510 1.00 90.62 150 ILE A C 1
ATOM 1221 O O . ILE A 1 150 ? 3.898 -7.201 -0.561 1.00 90.62 150 ILE A O 1
ATOM 1225 N N . ASP A 1 151 ? 4.261 -5.287 -1.666 1.00 93.50 151 ASP A N 1
ATOM 1226 C CA . ASP A 1 151 ? 3.376 -4.517 -0.803 1.00 93.50 151 ASP A CA 1
ATOM 1227 C C . ASP A 1 151 ? 1.892 -4.728 -1.181 1.00 93.50 151 ASP A C 1
ATOM 1229 O O . ASP A 1 151 ? 1.571 -5.095 -2.320 1.00 93.50 151 ASP A O 1
ATOM 1233 N N . PRO A 1 152 ? 0.957 -4.463 -0.250 1.00 92.81 152 PRO A N 1
ATOM 1234 C CA . PRO A 1 152 ? -0.468 -4.655 -0.501 1.00 92.81 152 PRO A CA 1
ATOM 1235 C C . PRO A 1 152 ? -1.037 -3.820 -1.656 1.00 92.81 152 PRO A C 1
ATOM 1237 O O . PRO A 1 152 ? -1.967 -4.275 -2.320 1.00 92.81 152 PRO A O 1
ATOM 1240 N N . ALA A 1 153 ? -0.523 -2.611 -1.903 1.00 94.62 153 ALA A N 1
ATOM 1241 C CA . ALA A 1 153 ? -1.058 -1.727 -2.937 1.00 94.62 153 ALA A CA 1
ATOM 1242 C C . ALA A 1 153 ? -0.612 -2.173 -4.334 1.00 94.62 153 ALA A C 1
ATOM 1244 O O . ALA A 1 153 ? -1.429 -2.211 -5.254 1.00 94.62 153 ALA A O 1
ATOM 1245 N N . THR A 1 154 ? 0.641 -2.599 -4.492 1.00 93.69 154 THR A N 1
ATOM 1246 C CA . THR A 1 154 ? 1.101 -3.185 -5.756 1.00 93.69 154 THR A CA 1
ATOM 1247 C C . THR A 1 154 ? 0.432 -4.527 -6.029 1.00 93.69 154 THR A C 1
ATOM 1249 O O . THR A 1 154 ? 0.021 -4.783 -7.160 1.00 93.69 154 THR A O 1
ATOM 1252 N N . LEU A 1 155 ? 0.242 -5.367 -5.004 1.00 91.44 155 LEU A N 1
ATOM 1253 C CA . L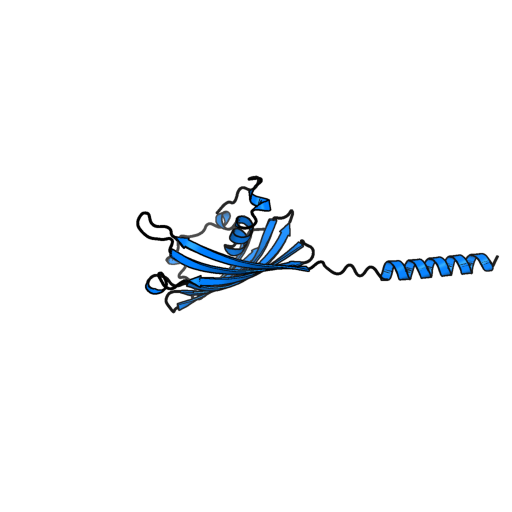EU A 1 155 ? -0.564 -6.582 -5.139 1.00 91.44 155 LEU A CA 1
ATOM 1254 C C . LEU A 1 155 ? -1.982 -6.249 -5.621 1.00 91.44 155 LEU A C 1
ATOM 1256 O O . LEU A 1 155 ? -2.472 -6.862 -6.566 1.00 91.44 155 LEU A O 1
ATOM 1260 N N . PHE A 1 156 ? -2.622 -5.248 -5.014 1.00 90.88 156 PHE A N 1
ATOM 1261 C CA . PHE A 1 156 ? -3.940 -4.785 -5.433 1.00 90.88 156 PHE A CA 1
ATOM 1262 C C . PHE A 1 156 ? -3.953 -4.336 -6.900 1.00 90.88 156 PHE A C 1
ATOM 1264 O O . PHE A 1 156 ? -4.835 -4.768 -7.634 1.00 90.88 156 PHE A O 1
ATOM 1271 N N . LEU A 1 157 ? -2.966 -3.550 -7.355 1.00 89.25 157 LEU A N 1
ATOM 1272 C CA . LEU A 1 157 ? -2.846 -3.147 -8.765 1.00 89.25 157 LEU A CA 1
ATOM 1273 C C . LEU A 1 157 ? -2.784 -4.346 -9.710 1.00 89.25 157 LEU A C 1
ATOM 1275 O O . LEU A 1 157 ? -3.502 -4.378 -10.708 1.00 89.25 157 LEU A O 1
ATOM 1279 N N . ARG A 1 158 ? -1.964 -5.348 -9.376 1.00 86.38 158 ARG A N 1
ATOM 1280 C CA . ARG A 1 158 ? -1.859 -6.577 -10.171 1.00 86.38 158 ARG A CA 1
ATOM 1281 C C . ARG A 1 158 ? -3.181 -7.348 -10.213 1.00 86.38 158 ARG A C 1
ATOM 1283 O O . ARG A 1 158 ? -3.496 -7.931 -11.241 1.00 86.38 158 ARG A O 1
ATOM 1290 N N . LEU A 1 159 ? -3.961 -7.325 -9.128 1.00 84.12 159 LEU A N 1
ATOM 1291 C CA . LEU A 1 159 ? -5.253 -8.015 -9.016 1.00 84.12 159 LEU A CA 1
ATOM 1292 C C . LEU A 1 159 ? -6.428 -7.296 -9.698 1.00 84.12 159 LEU A C 1
ATOM 1294 O O . LEU A 1 159 ? -7.433 -7.935 -10.001 1.00 84.12 159 LEU A O 1
ATOM 1298 N N . VAL A 1 160 ? -6.354 -5.983 -9.913 1.00 81.12 160 VAL A N 1
ATOM 1299 C CA . VAL A 1 160 ? -7.445 -5.225 -10.558 1.00 81.12 160 VAL A CA 1
ATOM 1300 C C . VAL A 1 160 ? -7.225 -4.997 -12.048 1.00 81.12 160 VAL A C 1
ATOM 1302 O O . VAL A 1 160 ? -8.173 -4.652 -12.755 1.00 81.12 160 VAL A O 1
ATOM 1305 N N . ASP A 1 161 ? -6.010 -5.212 -12.551 1.00 74.06 161 ASP A N 1
ATOM 1306 C CA . ASP A 1 161 ? -5.738 -5.203 -13.985 1.00 74.06 161 ASP A CA 1
ATOM 1307 C C . ASP A 1 161 ? -6.181 -6.528 -14.634 1.00 74.06 161 ASP A C 1
ATOM 1309 O O . ASP A 1 161 ? -5.396 -7.436 -14.912 1.00 74.06 161 ASP A O 1
ATOM 1313 N N . LEU A 1 162 ? -7.492 -6.637 -14.871 1.00 57.25 162 LEU A N 1
ATOM 1314 C CA . LEU A 1 162 ? -8.141 -7.816 -15.457 1.00 57.25 162 LEU A CA 1
ATOM 1315 C C . LEU A 1 162 ? -7.560 -8.214 -16.823 1.00 57.25 162 LEU A C 1
ATOM 1317 O O . LEU A 1 162 ? -7.590 -9.394 -17.172 1.00 57.25 162 LEU A O 1
ATOM 1321 N N . SER A 1 163 ? -7.001 -7.262 -17.581 1.00 59.56 163 SER A N 1
ATOM 1322 C CA . SER A 1 163 ? -6.348 -7.553 -18.864 1.00 59.56 163 SER A CA 1
ATOM 1323 C C . SER A 1 163 ? -5.126 -8.469 -18.703 1.00 59.56 163 SER A C 1
ATOM 1325 O O . SER A 1 163 ? -4.829 -9.257 -19.600 1.00 59.56 163 SER A O 1
ATOM 1327 N N . ARG A 1 164 ? -4.478 -8.429 -17.530 1.00 55.75 164 ARG A N 1
ATOM 1328 C CA . ARG A 1 164 ? -3.303 -9.238 -17.172 1.00 55.75 164 ARG A CA 1
ATOM 1329 C C . ARG A 1 164 ? -3.672 -10.548 -16.471 1.00 55.75 164 ARG A C 1
ATOM 1331 O O . ARG A 1 164 ? -2.959 -11.535 -16.602 1.00 55.75 164 ARG A O 1
ATOM 1338 N N . ILE A 1 165 ? -4.818 -10.597 -15.787 1.00 55.00 165 ILE A N 1
ATOM 1339 C CA . ILE A 1 165 ? -5.299 -11.798 -15.074 1.00 55.00 165 ILE A CA 1
ATOM 1340 C C . ILE A 1 165 ? -6.024 -12.770 -16.001 1.00 55.00 165 ILE A C 1
ATOM 1342 O O . ILE A 1 165 ? -5.971 -13.975 -15.774 1.00 55.00 165 ILE A O 1
ATOM 1346 N N . ASN A 1 166 ? -6.658 -12.284 -17.072 1.00 50.44 166 ASN A N 1
ATOM 1347 C CA . ASN A 1 166 ? -7.407 -13.129 -18.010 1.00 50.44 166 ASN A CA 1
ATOM 1348 C C . ASN A 1 166 ? -6.552 -14.199 -18.718 1.00 50.44 166 ASN A C 1
ATOM 1350 O O . ASN A 1 166 ? -7.113 -15.107 -19.324 1.00 50.44 166 ASN A O 1
ATOM 1354 N N . GLN A 1 167 ? -5.219 -14.124 -18.636 1.00 53.16 167 GLN A N 1
ATOM 1355 C CA . GLN A 1 167 ? -4.324 -15.170 -19.140 1.00 53.16 167 GLN A CA 1
ATOM 1356 C C . GLN A 1 167 ? -3.920 -16.205 -18.071 1.00 53.16 167 GLN A C 1
ATOM 1358 O O . GLN A 1 167 ? -3.356 -17.234 -18.431 1.00 53.16 167 GLN A O 1
ATOM 1363 N N . CYS A 1 168 ? -4.208 -15.978 -16.779 1.00 52.72 168 CYS A N 1
ATOM 1364 C CA . CYS A 1 168 ? -3.847 -16.855 -15.650 1.00 52.72 168 CYS A CA 1
ATOM 1365 C C . CYS A 1 168 ? -2.371 -17.314 -15.635 1.00 52.72 168 CYS A C 1
ATOM 1367 O O . CYS A 1 168 ? -2.044 -18.345 -15.049 1.00 52.72 168 CYS A O 1
ATOM 1369 N N . THR A 1 169 ? -1.469 -16.574 -16.282 1.00 53.38 169 THR A N 1
ATOM 1370 C CA . THR A 1 169 ? -0.057 -16.947 -16.451 1.00 53.38 169 THR A CA 1
ATOM 1371 C C . THR A 1 169 ? 0.798 -16.613 -15.231 1.00 53.38 169 THR A C 1
ATOM 1373 O O . THR A 1 169 ? 1.907 -17.131 -15.101 1.00 53.38 169 THR A O 1
ATOM 1376 N N . GLU A 1 170 ? 0.296 -15.787 -14.309 1.00 54.59 170 GLU A N 1
ATOM 1377 C CA . GLU A 1 170 ? 1.044 -15.336 -13.137 1.00 54.59 170 GLU A CA 1
ATOM 1378 C C . GLU A 1 170 ? 0.614 -16.050 -11.852 1.00 54.59 170 GLU A C 1
ATOM 1380 O O . GLU A 1 170 ? -0.531 -15.973 -11.409 1.00 54.59 170 GLU A O 1
ATOM 1385 N N . SER A 1 171 ? 1.572 -16.715 -11.201 1.00 52.94 171 SER A N 1
ATOM 1386 C CA . SER A 1 171 ? 1.409 -17.210 -9.832 1.00 52.94 171 SER A CA 1
ATOM 1387 C C . SER A 1 171 ? 1.717 -16.094 -8.837 1.00 52.94 171 SER A C 1
ATOM 1389 O O . SER A 1 171 ? 2.877 -15.736 -8.630 1.00 52.94 171 SER A O 1
ATOM 1391 N N . ILE A 1 172 ? 0.684 -15.568 -8.186 1.00 51.03 172 ILE A N 1
ATOM 1392 C CA . ILE A 1 172 ? 0.830 -14.612 -7.087 1.00 51.03 172 ILE A CA 1
ATOM 1393 C C . ILE A 1 172 ? 1.096 -15.402 -5.798 1.00 51.03 172 ILE A C 1
ATOM 1395 O O . ILE A 1 172 ? 0.226 -16.133 -5.327 1.00 51.03 172 ILE A O 1
ATOM 1399 N N . LYS A 1 173 ? 2.295 -15.267 -5.222 1.00 45.16 173 LYS A N 1
ATOM 1400 C CA . LYS A 1 173 ? 2.593 -15.770 -3.872 1.00 45.16 173 LYS A CA 1
ATOM 1401 C C . LYS A 1 173 ? 2.315 -14.658 -2.858 1.00 45.16 173 LYS A C 1
ATOM 1403 O O . LYS A 1 173 ? 2.851 -13.563 -3.012 1.00 45.16 173 LYS A O 1
ATOM 1408 N N . ILE A 1 174 ? 1.462 -14.952 -1.875 1.00 40.44 174 ILE A N 1
ATOM 1409 C CA . ILE A 1 174 ? 1.127 -14.088 -0.728 1.00 40.44 174 ILE A CA 1
ATOM 1410 C C . ILE A 1 174 ? 1.841 -14.629 0.507 1.00 40.44 174 ILE A C 1
ATOM 1412 O O . ILE A 1 174 ? 1.796 -15.867 0.695 1.00 40.44 174 ILE A O 1
#

Radius of gyration: 24.5 Å; chains: 1; bounding box: 65×42×79 Å